Protein AF-A0A380FJB9-F1 (afdb_monomer)

pLDDT: mean 81.64, std 12.37, range [34.84, 95.5]

Secondary structure (DSSP, 8-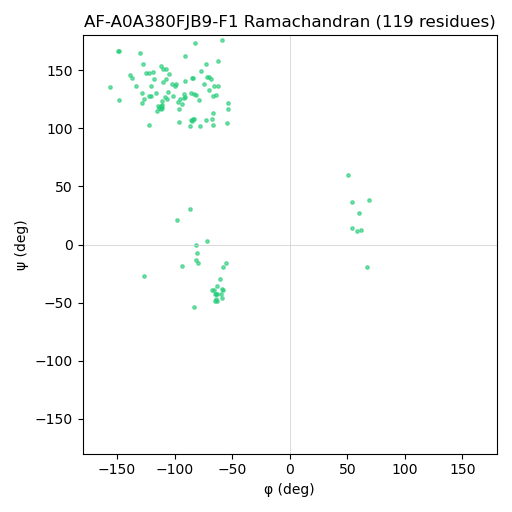state):
-------TTSPPPEEEEE--SSS-EEEEEEEEEETTTEEEEEEEEEEE-TT-EEEEE--HHHHHHHHHHHHTTT---SEEEEEEEE-TTT--EEEEEEEEEEEEEE-TTS-EEEEEEEE--

Radius of gyration: 16.1 Å; Cα contacts (8 Å, |Δi|>4): 229; chains: 1; bounding box: 47×34×41 Å

Sequence (121 aa):
MSNMDVKDSDHQDYLKLYNLGGGAAKKITIELLLNKENVIQEKFVNFLPSKESYYLPINKEVFDEFESTIQNNGYETNLGIKLSYYHNVSRKKQIILLHGKLDNFNTYDEKVVYELQFIEK

Solvent-accessible surface area (backbone atoms only — not comparable to full-atom values): 7243 Å² total; per-residue (Å²): 137,82,82,74,78,81,51,96,82,59,86,75,56,63,49,79,45,69,38,87,50,99,53,62,47,41,56,30,39,40,32,36,19,42,77,79,71,45,73,79,44,78,47,79,42,67,70,45,52,44,81,40,74,46,75,43,73,55,57,68,70,63,49,52,52,52,54,51,27,53,76,59,76,45,49,86,43,53,42,25,42,37,41,37,30,46,39,88,85,80,66,42,80,44,76,46,74,26,40,35,41,55,48,77,43,82,43,99,82,77,46,77,46,79,45,83,44,72,40,79,133

Foldseek 3Di:
DDPPPPDPPNDWAWDKDAAQDPFKFAFKWKFKDAQQPHGPDIDTDGIGGHGDIDTHTDDPVVVVQVVVCVVVVFDFGRIKMWIWGQDPVVRDIDIDIWGWHWDWDADPVRDIDIDIDTHDD

Organism: Staphylococcus gallinarum (NCBI:txid1293)

Nearest PDB structures (foldseek):
  5mho-assembly2_B  TM=3.813E-01  e=1.445E+00  Homo sapiens
  1qrk-assembly1_B  TM=5.412E-01  e=6.505E+00  Homo sapiens
  1ex0-assembly1_A  TM=4.552E-01  e=3.676E+00  Homo sapiens
  7otj-assembly1_A  TM=2.768E-01  e=8.166E-01  Candida albicans
  5mhm-assembly2_B  TM=3.227E-01  e=1.372E+00  Homo sapiens

Structure (mmCIF, N/CA/C/O backbone):
data_AF-A0A380FJB9-F1
#
_entry.id   AF-A0A380FJB9-F1
#
loop_
_atom_site.group_PDB
_atom_site.id
_atom_si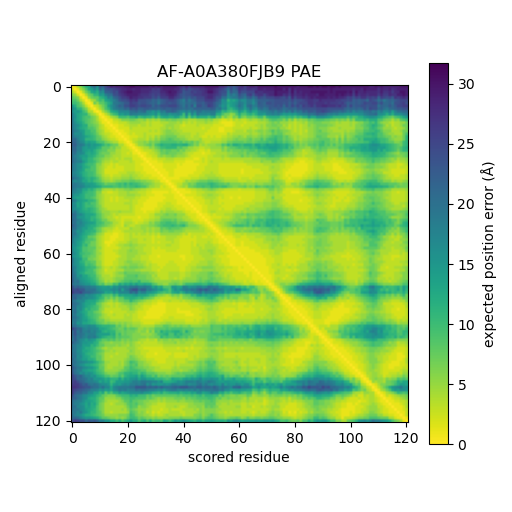te.type_symbol
_atom_site.label_atom_id
_atom_site.label_alt_id
_atom_site.label_comp_id
_atom_site.label_asym_id
_atom_site.label_entity_id
_atom_site.label_seq_id
_atom_site.pdbx_PDB_ins_code
_atom_site.Cartn_x
_atom_site.Cartn_y
_atom_site.Cartn_z
_atom_site.occupancy
_atom_site.B_iso_or_equiv
_atom_site.auth_seq_id
_atom_site.auth_comp_id
_atom_site.auth_asym_id
_atom_site.auth_atom_id
_atom_site.pdbx_PDB_model_num
ATOM 1 N N . MET A 1 1 ? 19.893 -13.679 19.298 1.00 34.84 1 MET A N 1
ATOM 2 C CA . MET A 1 1 ? 18.992 -13.539 18.136 1.00 34.84 1 MET A CA 1
ATOM 3 C C . MET A 1 1 ? 17.929 -14.611 18.258 1.00 34.84 1 MET A C 1
ATOM 5 O O . MET A 1 1 ? 18.246 -15.778 18.084 1.00 34.84 1 MET A O 1
ATOM 9 N N . SER A 1 2 ? 16.722 -14.243 18.671 1.00 34.94 2 SER A N 1
ATOM 10 C CA . SER A 1 2 ? 15.574 -15.148 18.724 1.00 3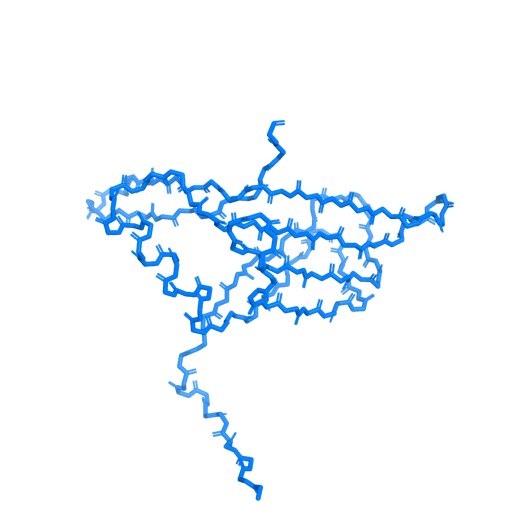4.94 2 SER A CA 1
ATOM 11 C C . SER A 1 2 ? 14.766 -14.945 17.450 1.00 34.94 2 SER A C 1
ATOM 13 O O . SER A 1 2 ? 14.099 -13.923 17.309 1.00 34.94 2 SER A O 1
ATOM 15 N N . ASN A 1 3 ? 14.855 -15.891 16.515 1.00 44.78 3 ASN A N 1
ATOM 16 C CA . ASN A 1 3 ? 13.856 -16.004 15.459 1.00 44.78 3 ASN A CA 1
ATOM 17 C C . ASN A 1 3 ? 12.554 -16.409 16.154 1.00 44.78 3 ASN A C 1
ATOM 19 O O . ASN A 1 3 ? 12.433 -17.546 16.606 1.00 44.78 3 ASN A O 1
ATOM 23 N N . MET A 1 4 ? 11.632 -15.464 16.334 1.00 49.75 4 MET A N 1
ATOM 24 C CA . MET A 1 4 ? 10.263 -15.813 16.694 1.00 49.75 4 MET A CA 1
ATOM 25 C C . MET A 1 4 ? 9.670 -16.532 15.486 1.00 49.75 4 MET A C 1
ATOM 27 O O . MET A 1 4 ? 9.456 -15.912 14.446 1.00 49.75 4 MET A O 1
ATOM 31 N N . ASP A 1 5 ? 9.481 -17.844 15.619 1.00 49.69 5 ASP A N 1
ATOM 32 C CA . ASP A 1 5 ? 8.563 -18.606 14.777 1.00 49.69 5 ASP A CA 1
ATOM 33 C C . ASP A 1 5 ? 7.201 -17.921 14.889 1.00 49.69 5 ASP A C 1
ATOM 35 O O . ASP A 1 5 ? 6.543 -18.005 15.929 1.00 49.69 5 ASP A O 1
ATOM 39 N N . VAL A 1 6 ? 6.824 -17.178 13.849 1.00 52.50 6 VAL A N 1
ATOM 40 C CA . VAL A 1 6 ? 5.467 -16.657 13.715 1.00 52.50 6 VAL A CA 1
ATOM 41 C C . VAL A 1 6 ? 4.581 -17.876 13.507 1.00 52.50 6 VAL A C 1
ATOM 43 O O . VAL A 1 6 ? 4.737 -18.595 12.519 1.00 52.50 6 VAL A O 1
ATOM 46 N N . LYS A 1 7 ? 3.721 -18.174 14.477 1.00 49.34 7 LYS A N 1
ATOM 47 C CA . LYS A 1 7 ? 2.832 -19.335 14.400 1.00 49.34 7 LYS A CA 1
ATOM 48 C C . LYS A 1 7 ? 1.687 -18.999 13.450 1.00 49.34 7 LYS A C 1
ATOM 50 O O . LYS A 1 7 ? 1.234 -17.864 13.429 1.00 49.34 7 LYS A O 1
ATOM 55 N N . ASP A 1 8 ? 1.141 -19.991 12.746 1.00 51.94 8 ASP A N 1
ATOM 56 C CA . ASP A 1 8 ? -0.075 -19.830 11.916 1.00 51.94 8 ASP A CA 1
ATOM 57 C C . ASP A 1 8 ? -1.285 -19.263 12.699 1.00 51.94 8 ASP A C 1
ATOM 59 O O . ASP A 1 8 ? -2.258 -18.803 12.109 1.00 51.94 8 ASP A O 1
ATOM 63 N N . SER A 1 9 ? -1.241 -19.294 14.037 1.00 53.38 9 SER A N 1
ATOM 64 C CA . SER A 1 9 ? -2.240 -18.688 14.925 1.00 53.38 9 SER A CA 1
ATOM 65 C C . SER A 1 9 ? -2.089 -17.177 15.118 1.00 53.38 9 SER A C 1
ATOM 67 O O . SER A 1 9 ? -3.008 -16.542 15.639 1.00 53.38 9 SER A O 1
ATOM 69 N N . ASP A 1 10 ? -0.937 -16.608 14.770 1.00 61.66 10 ASP A N 1
ATOM 70 C CA . ASP A 1 10 ? -0.672 -15.183 14.913 1.00 61.66 10 ASP A CA 1
ATOM 71 C C . ASP A 1 10 ? -1.379 -14.477 13.754 1.00 61.66 10 ASP A C 1
ATOM 73 O O . ASP A 1 10 ? -0.929 -14.537 12.609 1.00 61.66 10 ASP A O 1
ATOM 77 N N . HIS A 1 11 ? -2.534 -13.863 14.038 1.00 60.25 11 HIS A N 1
ATOM 78 C CA . HIS A 1 11 ? -3.266 -13.079 13.046 1.00 60.25 11 HIS A CA 1
ATOM 79 C C . HIS A 1 11 ? -2.323 -12.033 12.448 1.00 60.25 11 HIS A C 1
ATOM 81 O O . HIS A 1 11 ? -1.803 -11.169 13.152 1.00 60.25 11 HIS A O 1
ATOM 87 N N . GLN A 1 12 ? -2.082 -12.153 11.146 1.00 72.25 12 GLN A N 1
ATOM 88 C CA . GLN A 1 12 ? -1.372 -11.155 10.369 1.00 72.25 12 GLN A CA 1
ATOM 89 C C . GLN A 1 12 ?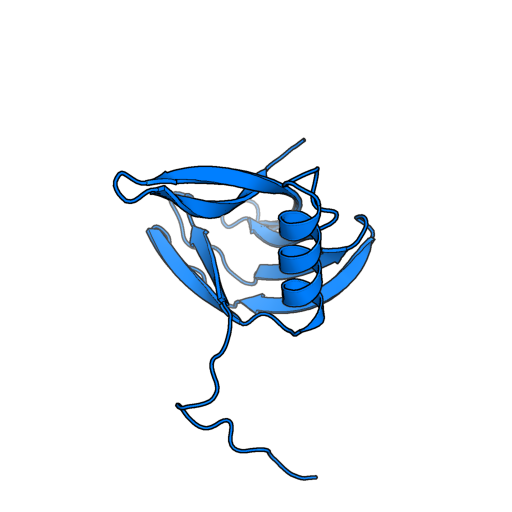 -2.407 -10.342 9.606 1.00 72.25 12 GLN A C 1
ATOM 91 O O . GLN A 1 12 ? -3.254 -10.899 8.905 1.00 72.25 12 GLN A O 1
ATOM 96 N N . ASP A 1 13 ? -2.324 -9.025 9.734 1.00 83.62 13 ASP A N 1
ATOM 97 C CA . ASP A 1 13 ? -3.127 -8.117 8.936 1.00 83.62 13 ASP A CA 1
ATOM 98 C C . ASP A 1 13 ? -2.451 -7.877 7.585 1.00 83.62 13 ASP A C 1
ATOM 100 O O . ASP A 1 13 ? -1.220 -7.789 7.475 1.00 83.62 13 ASP A O 1
ATOM 104 N N . TYR A 1 14 ? -3.260 -7.760 6.534 1.00 87.00 14 TYR A N 1
ATOM 105 C CA . TYR A 1 14 ? -2.769 -7.570 5.175 1.00 87.00 14 TYR A CA 1
ATOM 106 C C . TYR A 1 14 ? -3.586 -6.524 4.425 1.00 87.00 14 TYR A C 1
ATOM 108 O O . TYR A 1 14 ? -4.813 -6.507 4.485 1.00 87.00 14 TYR A O 1
ATOM 116 N N . LEU A 1 15 ? -2.905 -5.737 3.596 1.00 84.38 15 LEU A N 1
ATOM 117 C CA . LEU A 1 15 ? -3.530 -4.978 2.519 1.00 84.38 15 LEU A CA 1
ATOM 118 C C . LEU A 1 15 ? -3.521 -5.811 1.240 1.00 84.38 15 LEU A C 1
ATOM 120 O O . LEU A 1 15 ? -2.484 -6.321 0.814 1.00 84.38 15 LEU A O 1
ATOM 124 N N . LYS A 1 16 ? -4.676 -5.934 0.589 1.00 85.88 16 LYS A N 1
ATOM 125 C CA . LYS A 1 16 ? -4.780 -6.607 -0.707 1.00 85.88 16 LYS A CA 1
ATOM 126 C C . LYS A 1 16 ? -4.465 -5.618 -1.826 1.00 85.88 16 LYS A C 1
ATOM 128 O O . LYS A 1 16 ? -5.279 -4.764 -2.155 1.00 85.88 16 LYS A O 1
ATOM 133 N N . LEU A 1 17 ? -3.302 -5.761 -2.450 1.00 81.88 17 LEU A N 1
ATOM 134 C CA . LEU A 1 17 ? -2.922 -4.990 -3.630 1.00 81.88 17 LEU A CA 1
ATOM 135 C C . LEU A 1 17 ? -3.348 -5.726 -4.896 1.00 81.88 17 LEU A C 1
ATOM 137 O O . LEU A 1 17 ? -2.988 -6.886 -5.084 1.00 81.88 17 LEU A O 1
ATOM 141 N N . TYR A 1 18 ? -4.087 -5.055 -5.777 1.00 81.25 18 TYR A N 1
ATOM 142 C CA . TYR A 1 18 ? -4.583 -5.643 -7.020 1.00 81.25 18 TYR A CA 1
ATOM 143 C C . TYR A 1 18 ? -4.068 -4.880 -8.240 1.00 81.25 18 TYR A C 1
ATOM 145 O O . TYR A 1 18 ? -4.205 -3.661 -8.331 1.00 81.25 18 TYR A O 1
ATOM 153 N N . ASN A 1 19 ? -3.476 -5.596 -9.196 1.00 77.38 19 ASN A N 1
ATOM 154 C CA . ASN A 1 19 ? -2.996 -4.995 -10.437 1.00 77.38 19 ASN A CA 1
ATOM 155 C C . ASN A 1 19 ? -4.114 -4.945 -11.486 1.00 77.38 19 ASN A C 1
ATOM 157 O O . ASN A 1 19 ? -4.408 -5.941 -12.154 1.00 77.38 19 ASN A O 1
ATOM 161 N N . LEU A 1 20 ? -4.692 -3.754 -11.652 1.00 80.12 20 LEU A N 1
ATOM 162 C CA . LEU A 1 20 ? -5.723 -3.455 -12.651 1.00 80.12 20 LEU A CA 1
ATOM 163 C C . LEU A 1 20 ? -5.159 -3.205 -14.063 1.00 80.12 20 LEU A C 1
ATOM 165 O O . LEU A 1 20 ? -5.921 -3.079 -15.020 1.00 80.12 20 LEU A O 1
ATOM 169 N N . GLY A 1 21 ? -3.836 -3.127 -14.218 1.00 73.56 21 GLY A N 1
ATOM 170 C CA . GLY A 1 21 ? -3.188 -2.915 -15.508 1.00 73.56 21 GLY A CA 1
ATOM 171 C C . GLY A 1 21 ? -3.241 -4.149 -16.410 1.00 73.56 21 GLY A C 1
ATOM 172 O O . GLY A 1 21 ? -3.281 -5.288 -15.948 1.00 73.56 21 GLY A O 1
ATOM 173 N N . GLY A 1 22 ? -3.163 -3.940 -17.728 1.00 77.25 22 GLY A N 1
ATOM 174 C CA . GLY A 1 22 ? -3.175 -5.017 -18.731 1.00 77.25 22 GLY A CA 1
ATOM 175 C C . GLY A 1 22 ? -1.903 -5.878 -18.798 1.00 77.25 22 GLY A C 1
ATOM 176 O O . GLY A 1 22 ? -1.803 -6.750 -19.656 1.00 77.25 22 GLY A O 1
ATOM 177 N N . GLY A 1 23 ? -0.914 -5.643 -17.931 1.00 80.06 23 GLY A N 1
ATOM 178 C CA . GLY A 1 23 ? 0.359 -6.363 -17.918 1.00 80.06 23 GLY A CA 1
ATOM 179 C C . GLY A 1 23 ? 0.938 -6.496 -16.512 1.00 80.06 23 GLY A C 1
ATOM 180 O O . GLY A 1 23 ? 0.492 -5.839 -15.575 1.00 80.06 23 GLY A O 1
ATOM 181 N N . ALA A 1 24 ? 1.941 -7.361 -16.358 1.00 82.31 24 ALA A N 1
ATOM 182 C CA . ALA A 1 24 ? 2.600 -7.566 -15.071 1.00 82.31 24 ALA A CA 1
ATOM 183 C C . ALA A 1 24 ? 3.526 -6.394 -14.715 1.00 82.31 24 ALA A C 1
ATOM 185 O O . ALA A 1 24 ? 4.290 -5.927 -15.563 1.00 82.31 24 ALA A O 1
ATOM 186 N N . ALA A 1 25 ? 3.513 -5.961 -13.460 1.00 81.56 25 ALA A N 1
ATOM 187 C CA . ALA A 1 25 ? 4.464 -4.990 -12.936 1.00 81.56 25 ALA A CA 1
ATOM 188 C C . ALA A 1 25 ? 5.681 -5.714 -12.335 1.00 81.56 25 ALA A C 1
ATOM 190 O O . ALA A 1 25 ? 5.556 -6.778 -11.727 1.00 81.56 25 ALA A O 1
ATOM 191 N N . LYS A 1 26 ? 6.884 -5.169 -12.549 1.00 87.00 26 LYS A N 1
ATOM 192 C CA . LYS A 1 26 ? 8.152 -5.771 -12.108 1.00 87.00 26 LYS A CA 1
ATOM 193 C C . LYS A 1 26 ? 8.947 -4.791 -11.265 1.00 87.00 26 LYS A C 1
ATOM 195 O O . LYS A 1 26 ? 8.955 -3.600 -11.574 1.00 87.00 26 LYS A O 1
ATOM 200 N N . LYS A 1 27 ? 9.694 -5.320 -10.292 1.00 89.44 27 LYS A N 1
ATOM 201 C CA . LYS A 1 27 ? 10.605 -4.553 -9.427 1.00 89.44 27 LYS A CA 1
ATOM 202 C C . LYS A 1 27 ? 9.906 -3.333 -8.820 1.00 89.44 27 LYS A C 1
ATOM 204 O O . LYS A 1 27 ? 10.287 -2.195 -9.086 1.00 89.44 27 LYS A O 1
ATOM 209 N N . ILE A 1 28 ? 8.844 -3.603 -8.075 1.00 91.00 28 ILE A N 1
ATOM 210 C CA . ILE A 1 28 ? 7.998 -2.596 -7.448 1.00 91.00 28 ILE A CA 1
ATOM 211 C C . ILE A 1 28 ? 8.521 -2.384 -6.032 1.00 91.00 28 ILE A C 1
ATOM 213 O O . ILE A 1 28 ? 8.561 -3.326 -5.241 1.00 91.00 28 ILE A O 1
ATOM 217 N N . THR A 1 29 ? 8.906 -1.159 -5.711 1.00 94.81 29 THR A N 1
ATOM 218 C CA . THR A 1 29 ? 9.064 -0.719 -4.326 1.00 94.81 29 THR A CA 1
ATOM 219 C C . THR A 1 29 ? 7.748 -0.099 -3.885 1.00 94.81 29 THR A C 1
A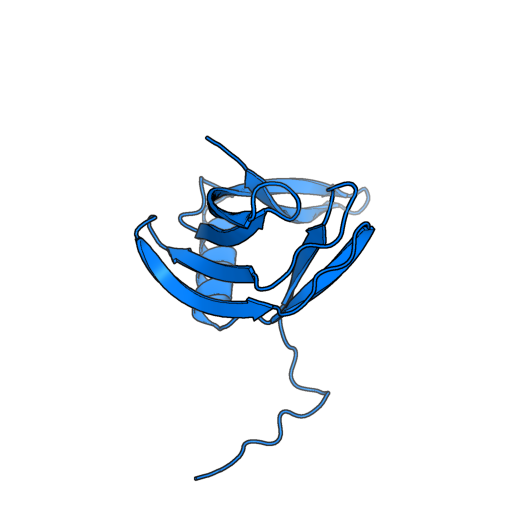TOM 221 O O . THR A 1 29 ? 7.221 0.780 -4.570 1.00 94.81 29 THR A O 1
ATOM 224 N N . ILE A 1 30 ? 7.220 -0.594 -2.773 1.00 93.50 30 ILE A N 1
ATOM 225 C CA . ILE A 1 30 ? 5.996 -0.139 -2.127 1.00 93.50 30 ILE A CA 1
ATOM 226 C C . ILE A 1 30 ? 6.405 0.516 -0.815 1.00 93.50 30 ILE A C 1
ATOM 228 O O . ILE A 1 30 ? 6.939 -0.156 0.065 1.00 93.50 30 ILE A O 1
ATOM 232 N N . GLU A 1 31 ? 6.137 1.804 -0.685 1.00 95.50 31 GLU A N 1
ATOM 233 C CA . GLU A 1 31 ? 6.351 2.578 0.535 1.00 95.50 31 GLU A CA 1
ATOM 234 C C . GLU A 1 31 ? 4.979 3.011 1.062 1.00 95.50 31 GLU A C 1
ATOM 236 O O . GLU A 1 31 ? 4.255 3.731 0.374 1.00 95.50 31 GLU A O 1
ATOM 241 N N . LEU A 1 32 ? 4.602 2.565 2.259 1.00 94.00 32 LEU A N 1
ATOM 242 C CA . LEU A 1 32 ? 3.461 3.111 2.990 1.00 94.00 32 LEU A CA 1
ATOM 243 C C . LEU A 1 32 ? 3.940 4.322 3.782 1.00 94.00 32 LEU A C 1
ATOM 245 O O . LEU A 1 32 ? 4.967 4.272 4.465 1.00 94.00 32 LEU A O 1
ATOM 249 N N . LEU A 1 33 ? 3.199 5.410 3.644 1.00 94.31 33 LEU A N 1
ATOM 250 C CA . LEU A 1 33 ? 3.557 6.729 4.132 1.00 94.31 33 LEU A CA 1
ATOM 251 C C . LEU A 1 33 ? 2.531 7.191 5.157 1.00 94.31 33 LEU A C 1
ATOM 253 O O . LEU A 1 33 ? 1.338 6.997 4.955 1.00 94.31 33 LEU A O 1
ATOM 257 N N . LEU A 1 34 ? 2.989 7.879 6.192 1.00 91.56 34 LEU A N 1
ATOM 258 C CA . LEU A 1 34 ? 2.159 8.678 7.081 1.00 91.56 34 LEU A CA 1
ATOM 259 C C . LEU A 1 34 ? 2.473 10.157 6.851 1.00 91.56 34 LEU A C 1
ATOM 261 O O . LEU A 1 34 ? 3.634 10.533 6.670 1.00 91.56 34 LEU A O 1
ATOM 265 N N . ASN A 1 35 ? 1.452 11.013 6.856 1.00 87.56 35 ASN A N 1
ATOM 266 C CA . ASN A 1 35 ? 1.609 12.463 6.685 1.00 87.56 35 ASN A CA 1
ATOM 267 C C . ASN A 1 35 ? 2.395 12.827 5.409 1.00 87.56 35 ASN A C 1
ATOM 269 O O . ASN A 1 35 ? 3.181 13.771 5.399 1.00 87.56 35 ASN A O 1
ATOM 273 N N . LYS A 1 36 ? 2.188 12.057 4.329 1.00 81.81 36 LYS A N 1
ATOM 274 C CA . LYS A 1 36 ? 2.799 12.196 2.987 1.00 81.81 36 LYS A CA 1
ATOM 275 C C . LYS A 1 36 ? 4.306 11.939 2.870 1.00 81.81 36 LYS A C 1
ATOM 277 O O . LYS A 1 36 ? 4.759 11.683 1.759 1.00 81.81 36 LYS A O 1
ATOM 282 N N . GLU A 1 37 ? 5.070 11.983 3.956 1.00 86.12 37 GLU A N 1
ATOM 283 C CA . GLU A 1 37 ? 6.540 11.931 3.887 1.00 86.12 37 GLU A CA 1
ATOM 284 C C . GLU A 1 37 ? 7.167 10.846 4.768 1.00 86.12 37 GLU A C 1
ATOM 286 O O . GLU A 1 37 ? 8.243 10.346 4.441 1.00 86.12 37 GLU A O 1
ATOM 291 N N . ASN A 1 38 ? 6.510 10.444 5.859 1.00 93.19 38 ASN A N 1
ATOM 292 C CA . ASN A 1 38 ? 7.089 9.491 6.798 1.00 93.19 38 ASN A CA 1
ATOM 293 C C . ASN A 1 38 ? 6.878 8.052 6.316 1.00 93.19 38 ASN A C 1
ATOM 295 O O . ASN A 1 38 ? 5.758 7.551 6.370 1.00 93.19 38 ASN A O 1
ATOM 299 N N . VAL A 1 39 ? 7.934 7.377 5.857 1.00 95.00 39 VAL A N 1
ATOM 300 C CA . VAL A 1 39 ? 7.860 5.961 5.461 1.00 95.00 39 VAL A CA 1
ATOM 301 C C . VAL A 1 39 ? 7.748 5.095 6.713 1.00 95.00 39 VAL A C 1
ATOM 303 O O . VAL A 1 39 ? 8.727 4.901 7.428 1.00 95.00 39 VAL A O 1
ATOM 306 N N . ILE A 1 40 ? 6.559 4.546 6.945 1.00 94.06 40 ILE A N 1
ATOM 307 C CA . ILE A 1 40 ? 6.269 3.658 8.083 1.00 94.06 40 ILE A CA 1
ATOM 308 C C . ILE A 1 40 ? 6.432 2.181 7.718 1.00 94.06 40 ILE A C 1
ATOM 310 O O . ILE A 1 40 ? 6.587 1.327 8.588 1.00 94.06 40 ILE A O 1
ATOM 314 N N . GLN A 1 41 ? 6.427 1.854 6.423 1.00 94.88 41 GLN A N 1
ATOM 315 C CA . GLN A 1 41 ? 6.709 0.506 5.944 1.00 94.88 41 GLN A CA 1
ATOM 316 C C . GLN A 1 41 ? 7.206 0.521 4.497 1.00 94.88 41 GLN A C 1
ATOM 318 O O . GLN A 1 41 ? 6.594 1.135 3.630 1.00 94.88 41 GLN A O 1
ATOM 323 N N . GLU A 1 42 ? 8.261 -0.245 4.215 1.00 95.25 42 GLU A N 1
ATOM 324 C CA . GLU A 1 42 ? 8.762 -0.479 2.859 1.00 95.25 42 GLU A CA 1
ATOM 325 C C . GLU A 1 42 ? 8.735 -1.975 2.523 1.00 95.25 42 GLU A C 1
ATOM 327 O O . GLU A 1 42 ? 9.107 -2.827 3.339 1.00 95.25 42 GLU A O 1
ATOM 332 N N . LYS A 1 43 ? 8.291 -2.315 1.311 1.00 93.69 43 LYS A N 1
ATOM 333 C CA . LYS A 1 43 ? 8.331 -3.675 0.765 1.00 93.69 43 LYS A CA 1
ATOM 334 C C . LYS A 1 43 ? 8.753 -3.670 -0.697 1.00 93.69 43 LYS A C 1
ATOM 336 O O . LYS A 1 43 ? 8.382 -2.794 -1.473 1.00 93.69 43 LYS A O 1
ATOM 341 N N . PHE A 1 44 ? 9.481 -4.711 -1.084 1.00 92.00 44 PHE A N 1
ATOM 342 C CA . PHE A 1 44 ? 9.858 -4.957 -2.470 1.00 92.00 44 PHE A CA 1
ATOM 343 C C . PHE A 1 44 ? 9.085 -6.150 -3.031 1.00 92.00 44 PHE A C 1
ATOM 345 O O . PHE A 1 44 ? 9.128 -7.245 -2.473 1.00 92.00 44 PHE A O 1
ATOM 352 N N . VAL A 1 45 ? 8.420 -5.946 -4.166 1.00 89.31 45 VAL A N 1
ATOM 353 C CA . VAL A 1 45 ? 7.726 -6.991 -4.923 1.00 89.31 45 VAL A CA 1
ATOM 354 C C . VAL A 1 45 ? 8.419 -7.153 -6.269 1.00 89.31 45 VAL A C 1
ATOM 356 O O . VAL A 1 45 ? 8.424 -6.258 -7.117 1.00 89.31 45 VAL A O 1
ATOM 359 N N . ASN A 1 46 ? 9.017 -8.324 -6.486 1.00 86.56 46 ASN A N 1
ATOM 360 C CA . ASN A 1 46 ? 9.747 -8.595 -7.722 1.00 86.56 46 ASN A CA 1
ATOM 361 C C . ASN A 1 46 ? 8.814 -8.670 -8.943 1.00 86.56 46 ASN A C 1
ATOM 363 O O . ASN A 1 46 ? 9.166 -8.186 -10.022 1.00 86.56 46 ASN A O 1
ATOM 367 N N . PHE A 1 47 ? 7.632 -9.268 -8.774 1.00 85.12 47 PHE A N 1
ATOM 368 C CA . PHE A 1 47 ? 6.679 -9.534 -9.846 1.00 85.12 47 PHE A CA 1
ATOM 369 C C . PHE A 1 47 ? 5.243 -9.477 -9.313 1.00 85.12 47 PHE A C 1
ATOM 371 O O . PHE A 1 47 ? 4.922 -10.197 -8.373 1.00 85.12 47 PHE A O 1
ATOM 378 N N . LEU A 1 48 ? 4.398 -8.640 -9.917 1.00 85.75 48 LEU A N 1
ATOM 379 C CA . LEU A 1 48 ? 2.962 -8.557 -9.646 1.00 85.75 48 LEU A CA 1
ATOM 380 C C . LEU A 1 48 ? 2.190 -8.799 -10.956 1.00 85.75 48 LEU A C 1
ATOM 382 O O . LEU A 1 48 ? 2.157 -7.907 -11.816 1.00 85.75 48 LEU A O 1
ATOM 386 N N . PRO A 1 49 ? 1.610 -9.995 -11.153 1.00 82.69 49 PRO A N 1
ATOM 387 C CA . PRO A 1 49 ? 0.871 -10.332 -12.368 1.00 82.69 49 PRO A CA 1
ATOM 388 C C . PRO A 1 49 ? -0.356 -9.439 -12.570 1.00 82.69 49 PRO A C 1
ATOM 390 O O . PRO A 1 49 ? -0.863 -8.833 -11.631 1.00 82.69 49 PRO A O 1
ATOM 393 N N . SER A 1 50 ? -0.829 -9.332 -13.813 1.00 82.75 50 SER A N 1
ATOM 394 C CA . SER A 1 50 ? -2.111 -8.675 -14.103 1.00 82.75 50 SER A CA 1
ATOM 395 C C . SER A 1 50 ? -3.254 -9.515 -13.540 1.00 82.75 50 SER A C 1
ATOM 397 O O . SER A 1 50 ? -3.199 -10.740 -13.625 1.00 82.75 50 SER A O 1
ATOM 399 N N . LYS A 1 51 ? -4.292 -8.864 -13.001 1.00 80.12 51 LYS A N 1
ATOM 400 C CA . LYS A 1 51 ? -5.498 -9.508 -12.450 1.00 80.12 51 LYS A CA 1
ATOM 401 C C . LYS A 1 51 ? -5.265 -10.444 -11.260 1.00 80.12 51 LYS A C 1
ATOM 403 O O . LYS A 1 51 ? -6.187 -11.156 -10.860 1.00 80.12 51 LYS A O 1
ATOM 408 N N . GLU A 1 52 ? -4.079 -10.415 -10.666 1.00 80.38 52 GLU A N 1
ATOM 409 C CA . GLU A 1 52 ? -3.781 -11.132 -9.432 1.00 80.38 52 GLU A CA 1
ATOM 410 C C . GLU A 1 52 ? -3.647 -10.167 -8.259 1.00 80.38 52 GLU A C 1
ATOM 412 O O . GLU A 1 52 ? -3.277 -8.997 -8.412 1.00 80.38 52 GLU A O 1
ATOM 417 N N . SER A 1 53 ? -3.977 -10.678 -7.074 1.00 81.88 53 SER A N 1
ATOM 418 C CA . SER A 1 53 ? -3.809 -9.957 -5.823 1.00 81.88 53 SER A CA 1
ATOM 419 C C . SER A 1 53 ? -2.548 -10.387 -5.097 1.00 81.88 53 SER A C 1
ATOM 421 O O . SER A 1 53 ? -2.303 -11.579 -4.929 1.00 81.88 53 SER A O 1
ATOM 423 N N . TYR A 1 54 ? -1.824 -9.410 -4.572 1.00 85.62 54 TYR A N 1
ATOM 424 C CA . TYR A 1 54 ? -0.757 -9.612 -3.609 1.00 85.62 54 TYR A CA 1
ATOM 425 C C . TYR A 1 54 ? -1.222 -9.153 -2.228 1.00 85.62 54 TYR A C 1
ATOM 427 O O . TYR A 1 54 ? -1.663 -8.016 -2.065 1.00 85.62 54 TYR A O 1
ATOM 435 N N . TYR A 1 55 ? -1.124 -10.036 -1.239 1.00 87.94 55 TYR A N 1
ATOM 436 C CA . TYR A 1 55 ? -1.385 -9.697 0.156 1.00 87.94 55 TYR A CA 1
ATOM 437 C C . TYR A 1 55 ? -0.113 -9.106 0.762 1.00 87.94 55 TYR A C 1
ATOM 439 O O . TYR A 1 55 ? 0.863 -9.813 0.997 1.00 87.94 55 TYR A O 1
ATOM 447 N N . LEU A 1 56 ? -0.116 -7.791 0.962 1.00 88.50 56 LEU A N 1
ATOM 448 C CA . LEU A 1 56 ? 0.951 -7.027 1.594 1.00 88.50 56 LEU A CA 1
ATOM 449 C C . LEU A 1 56 ? 0.758 -7.090 3.115 1.00 88.50 56 LEU A C 1
ATOM 451 O O . LEU A 1 56 ? -0.160 -6.436 3.604 1.00 88.50 56 LEU A O 1
ATOM 455 N N . PRO A 1 57 ? 1.599 -7.820 3.871 1.00 88.69 57 PRO A N 1
ATOM 456 C CA . PRO A 1 57 ? 1.498 -7.828 5.327 1.00 88.69 57 PRO A CA 1
ATOM 457 C C . PRO A 1 57 ? 1.758 -6.421 5.847 1.00 88.69 57 PRO A C 1
ATOM 459 O O . PRO A 1 57 ? 2.700 -5.776 5.371 1.00 88.69 57 PRO A O 1
ATOM 462 N N . ILE A 1 58 ? 0.957 -5.955 6.797 1.00 89.88 58 ILE A N 1
ATOM 463 C CA . ILE A 1 58 ? 1.133 -4.640 7.415 1.00 89.88 58 ILE A CA 1
ATOM 464 C C . ILE A 1 58 ? 1.720 -4.759 8.816 1.00 89.88 58 ILE A C 1
ATOM 466 O O . ILE A 1 58 ? 1.498 -5.734 9.529 1.00 89.88 58 ILE A O 1
ATOM 470 N N . ASN A 1 59 ? 2.531 -3.776 9.190 1.00 90.00 59 ASN A N 1
ATOM 471 C CA . ASN A 1 59 ? 3.048 -3.651 10.541 1.00 90.00 59 ASN A CA 1
ATOM 472 C C . ASN A 1 59 ? 2.027 -2.961 11.456 1.00 90.00 59 ASN A C 1
ATOM 474 O O . ASN A 1 59 ? 0.995 -2.446 11.021 1.00 90.00 59 ASN A O 1
ATOM 478 N N . LYS A 1 60 ? 2.365 -2.928 12.745 1.00 89.69 60 LYS A N 1
ATOM 479 C CA . LYS A 1 60 ? 1.535 -2.307 13.771 1.00 89.69 60 LYS A CA 1
ATOM 480 C C . LYS A 1 60 ? 1.252 -0.823 13.504 1.00 89.69 60 LYS A C 1
ATOM 482 O O . LYS A 1 60 ? 0.136 -0.390 13.735 1.00 89.69 60 LYS A O 1
ATOM 487 N N . GLU A 1 61 ? 2.221 -0.058 13.003 1.00 90.69 61 GLU A N 1
ATOM 488 C CA . GLU A 1 61 ? 2.039 1.383 12.759 1.00 90.69 61 GLU A CA 1
ATOM 489 C C . GLU A 1 61 ? 0.987 1.663 11.679 1.00 90.69 61 GLU A C 1
ATOM 491 O O . GLU A 1 61 ? 0.140 2.536 11.850 1.00 90.69 61 GLU A O 1
ATOM 496 N N . VAL A 1 62 ? 1.004 0.895 10.586 1.00 89.56 62 VAL A N 1
ATOM 497 C CA . VAL A 1 62 ? -0.010 0.989 9.524 1.00 89.56 62 VAL A CA 1
ATOM 498 C C . VAL A 1 62 ? -1.390 0.601 10.058 1.00 89.56 62 VAL A C 1
ATOM 500 O O . VAL A 1 62 ? -2.376 1.265 9.744 1.00 89.56 62 VAL A O 1
ATOM 503 N N . PHE A 1 63 ? -1.460 -0.466 10.857 1.00 89.25 63 PHE A N 1
ATOM 504 C CA . PHE A 1 63 ? -2.707 -0.924 11.466 1.00 89.25 63 PHE A CA 1
ATOM 505 C C . PHE A 1 63 ? -3.288 0.113 12.439 1.00 89.25 63 PHE A C 1
ATOM 507 O O . PHE A 1 63 ? -4.465 0.455 12.349 1.00 89.25 63 PHE A O 1
ATOM 514 N N . ASP A 1 64 ? -2.457 0.664 13.326 1.00 89.75 64 ASP A N 1
ATOM 515 C CA . ASP A 1 64 ? -2.881 1.640 14.331 1.00 89.75 64 ASP A CA 1
ATOM 516 C C . ASP A 1 64 ? -3.413 2.937 13.676 1.00 89.75 64 ASP A C 1
ATOM 518 O O . ASP A 1 64 ? -4.390 3.511 14.160 1.00 89.75 64 ASP A O 1
ATOM 522 N N . GLU A 1 65 ? -2.838 3.383 12.550 1.00 88.25 65 GLU A N 1
ATOM 523 C CA . GLU A 1 65 ? -3.360 4.533 11.786 1.00 88.25 65 GLU A CA 1
ATOM 524 C C . GLU A 1 65 ? -4.742 4.249 11.181 1.00 88.25 65 GLU A C 1
ATOM 526 O O . GLU A 1 65 ? -5.618 5.121 11.171 1.00 88.25 65 GLU A O 1
ATOM 531 N N . PHE A 1 66 ? -4.961 3.029 10.686 1.00 85.75 66 PHE A N 1
ATOM 532 C CA . PHE A 1 66 ? -6.251 2.623 10.134 1.00 85.75 66 PHE A CA 1
ATOM 533 C C . PHE A 1 66 ? -7.340 2.606 11.216 1.00 85.75 66 PHE A C 1
ATOM 535 O O . PHE A 1 66 ? -8.386 3.237 11.045 1.00 85.75 66 PHE A O 1
ATOM 542 N N . GLU A 1 67 ? -7.058 1.982 12.362 1.00 87.19 67 GLU A N 1
ATOM 543 C CA . GLU A 1 67 ? -7.948 1.967 13.530 1.00 87.19 67 GLU A CA 1
ATOM 544 C C . GLU A 1 67 ? -8.255 3.382 14.036 1.00 87.19 67 GLU A C 1
ATOM 546 O O . GLU A 1 67 ? -9.415 3.733 14.262 1.00 87.19 67 GLU A O 1
ATOM 551 N N . SER A 1 68 ? -7.230 4.230 14.153 1.00 88.00 68 SER A N 1
ATOM 552 C CA . SER A 1 68 ? -7.388 5.633 14.549 1.00 88.00 68 SER A CA 1
ATOM 553 C C . SER A 1 68 ? -8.292 6.400 13.577 1.00 88.00 68 SER A C 1
ATOM 555 O O . SER A 1 68 ? -9.177 7.148 14.000 1.00 88.00 68 SER A O 1
ATOM 557 N N . THR A 1 69 ? -8.135 6.194 12.267 1.00 86.38 69 THR A N 1
ATOM 558 C CA . THR A 1 69 ? -8.977 6.847 11.249 1.00 86.38 69 THR A CA 1
ATOM 559 C C . THR A 1 69 ? -10.445 6.427 11.389 1.00 86.38 69 THR A C 1
ATOM 561 O O . THR A 1 69 ? -11.344 7.271 11.332 1.00 86.38 69 THR A O 1
ATOM 564 N N . ILE A 1 70 ? -10.700 5.136 11.623 1.00 85.69 70 ILE A N 1
ATOM 565 C CA . ILE A 1 70 ? -12.051 4.598 11.834 1.00 85.69 70 ILE A CA 1
ATOM 566 C C . ILE A 1 70 ? -12.693 5.192 13.091 1.00 85.69 70 ILE A C 1
ATOM 568 O O . ILE A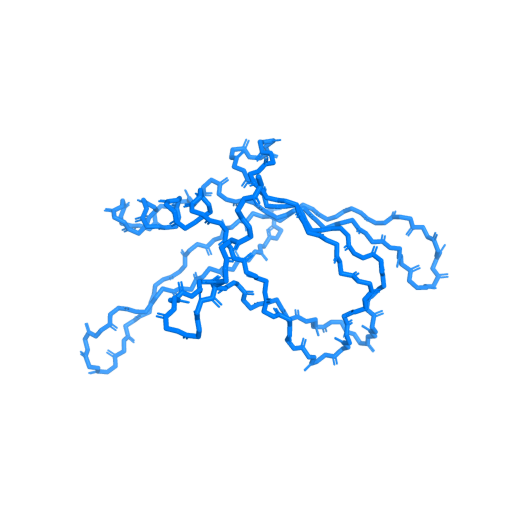 1 70 ? -13.827 5.674 13.030 1.00 85.69 70 ILE A O 1
ATOM 572 N N . GLN A 1 71 ? -11.972 5.199 14.216 1.00 85.81 71 GLN A N 1
ATOM 573 C CA . GLN A 1 71 ? -12.461 5.732 15.496 1.00 85.81 71 GLN A CA 1
ATOM 574 C C . GLN A 1 71 ? -12.812 7.220 15.412 1.00 85.81 71 GLN A C 1
ATOM 576 O O . GLN A 1 71 ? -13.729 7.687 16.085 1.00 85.81 71 GLN A O 1
ATOM 581 N N . ASN A 1 72 ? -12.132 7.957 14.537 1.00 81.38 72 ASN A N 1
ATOM 582 C CA . ASN A 1 72 ? -12.407 9.360 14.265 1.00 81.38 72 ASN A CA 1
ATOM 583 C C . ASN A 1 72 ? -13.497 9.560 13.188 1.00 81.38 72 ASN A C 1
ATOM 585 O O . ASN A 1 72 ? -13.475 10.555 12.480 1.00 81.38 72 ASN A O 1
ATOM 589 N N . ASN A 1 73 ? -14.472 8.654 13.051 1.00 68.38 73 ASN A N 1
ATOM 590 C CA . ASN A 1 73 ? -15.593 8.742 12.096 1.00 68.38 73 ASN A CA 1
ATOM 591 C C . ASN A 1 73 ? -15.193 8.812 10.606 1.00 68.38 73 ASN A C 1
ATOM 593 O O . ASN A 1 73 ? -15.947 9.345 9.791 1.00 68.38 73 ASN A O 1
ATOM 597 N N . GLY A 1 74 ? -14.040 8.255 10.227 1.00 64.12 74 GLY A N 1
ATOM 598 C CA . GLY A 1 74 ? -13.647 8.119 8.823 1.00 64.12 74 GLY A CA 1
ATOM 599 C C . GLY A 1 74 ? -13.317 9.434 8.114 1.00 64.12 74 GLY A C 1
ATOM 600 O O . GLY A 1 74 ? -13.648 9.599 6.941 1.00 64.12 74 GLY A O 1
ATOM 601 N N . TYR A 1 75 ? -12.663 10.368 8.814 1.00 67.44 75 TYR A N 1
ATOM 602 C CA . TYR A 1 75 ? -12.003 11.508 8.164 1.00 67.44 75 TYR A CA 1
ATOM 603 C C . TYR A 1 75 ? -10.924 11.053 7.158 1.00 67.44 75 TYR A C 1
ATOM 605 O O . TYR A 1 75 ? -10.622 9.866 7.027 1.00 67.44 75 TYR A O 1
ATOM 613 N N . GLU A 1 76 ? -10.318 12.011 6.445 1.00 73.00 76 GLU A N 1
ATOM 614 C CA . GLU A 1 76 ? -9.157 11.740 5.589 1.00 73.00 76 GLU A CA 1
ATOM 615 C C . GLU A 1 76 ? -8.060 11.024 6.393 1.00 73.00 76 GLU A C 1
ATOM 617 O O . GLU A 1 76 ? -7.579 11.537 7.404 1.00 73.00 76 GLU A O 1
ATOM 622 N N . THR A 1 77 ? -7.667 9.833 5.939 1.00 82.06 77 THR A N 1
ATOM 623 C CA . THR A 1 77 ? -6.522 9.124 6.512 1.00 82.06 77 THR A CA 1
ATOM 624 C C . THR A 1 77 ? -5.231 9.844 6.133 1.00 82.06 77 THR A C 1
ATOM 626 O O . THR A 1 77 ? -5.088 10.350 5.015 1.00 82.06 77 THR A O 1
ATOM 629 N N . ASN A 1 78 ? -4.252 9.864 7.039 1.00 87.38 78 ASN A N 1
ATOM 630 C CA . ASN A 1 78 ? -2.920 10.378 6.715 1.00 87.38 78 ASN A CA 1
ATOM 631 C C . ASN A 1 78 ? -2.060 9.341 5.987 1.00 87.38 78 ASN A C 1
ATOM 633 O O . ASN A 1 78 ? -0.907 9.631 5.642 1.00 87.38 78 ASN A O 1
ATOM 637 N N . LEU A 1 79 ? -2.612 8.147 5.761 1.00 90.81 79 LEU A N 1
ATOM 638 C CA . LEU A 1 79 ? -1.963 7.068 5.051 1.00 90.81 79 LEU A CA 1
ATOM 639 C C . LEU A 1 79 ? -1.838 7.403 3.559 1.00 90.81 79 LEU A C 1
ATOM 641 O O . LEU A 1 79 ? -2.787 7.815 2.892 1.00 90.81 79 LEU A O 1
ATOM 645 N N . GLY A 1 80 ? -0.656 7.182 3.008 1.00 92.25 80 GLY A N 1
ATOM 646 C CA . GLY A 1 80 ? -0.386 7.219 1.579 1.00 92.25 80 GLY A CA 1
ATOM 647 C C . GLY A 1 80 ? 0.360 5.970 1.139 1.00 92.25 80 GLY A C 1
ATOM 648 O O . GLY A 1 80 ? 0.931 5.244 1.952 1.00 92.25 80 GLY A O 1
ATOM 649 N N . ILE A 1 81 ? 0.384 5.733 -0.166 1.00 92.19 81 ILE A N 1
ATOM 650 C CA . ILE A 1 81 ? 1.227 4.706 -0.773 1.00 92.19 81 ILE A CA 1
ATOM 651 C C . ILE A 1 81 ? 2.035 5.332 -1.900 1.00 92.19 81 ILE A C 1
ATOM 653 O O . ILE A 1 81 ? 1.507 6.026 -2.771 1.00 92.19 81 ILE A O 1
ATOM 657 N N . LYS A 1 82 ? 3.336 5.077 -1.887 1.00 93.88 82 LYS A N 1
ATOM 658 C CA . LYS A 1 82 ? 4.244 5.422 -2.970 1.00 93.88 82 LYS A CA 1
ATOM 659 C C . LYS A 1 82 ? 4.715 4.145 -3.642 1.00 93.88 82 LYS A C 1
ATOM 661 O O . LYS A 1 82 ? 5.261 3.241 -3.013 1.00 93.88 82 LYS A O 1
ATOM 666 N N . LEU A 1 83 ? 4.482 4.080 -4.945 1.00 91.44 83 LEU A N 1
ATOM 667 C CA . LEU A 1 83 ? 4.856 2.965 -5.800 1.00 91.44 83 LEU A CA 1
ATOM 668 C C . LEU A 1 83 ? 5.960 3.424 -6.741 1.00 91.44 83 LEU A C 1
ATOM 670 O O . LEU A 1 83 ? 5.753 4.305 -7.573 1.00 91.44 83 LEU A O 1
ATOM 674 N N . SER A 1 84 ? 7.129 2.804 -6.636 1.00 93.12 84 SER A N 1
ATOM 675 C CA . SER A 1 84 ? 8.233 3.011 -7.572 1.00 93.12 84 SER A CA 1
ATOM 676 C C . SER A 1 84 ? 8.446 1.751 -8.401 1.00 93.12 84 SER A C 1
ATOM 678 O O . SER A 1 84 ? 8.747 0.698 -7.850 1.00 93.12 84 SER A O 1
ATOM 680 N N . TYR A 1 85 ? 8.331 1.836 -9.724 1.00 89.31 85 TYR A N 1
ATOM 681 C CA . TYR A 1 85 ? 8.502 0.680 -10.614 1.00 89.31 85 TYR A CA 1
ATOM 682 C C . TYR A 1 85 ? 9.053 1.094 -11.977 1.00 89.31 85 TYR A C 1
ATOM 684 O O . TYR A 1 85 ? 9.082 2.271 -12.325 1.00 89.31 85 TYR A O 1
ATOM 692 N N . TYR A 1 86 ? 9.503 0.130 -12.776 1.00 84.50 86 TYR A N 1
ATOM 693 C CA . TYR A 1 86 ? 9.919 0.394 -14.153 1.00 84.50 86 TYR A CA 1
ATOM 694 C C . TYR A 1 86 ? 8.770 0.117 -15.113 1.00 84.50 86 TYR A C 1
ATOM 696 O O . TYR A 1 86 ? 8.227 -0.987 -15.143 1.00 84.50 86 TYR A O 1
ATOM 704 N N . HIS A 1 87 ? 8.416 1.104 -15.933 1.00 77.75 87 HIS A N 1
ATOM 705 C CA . HIS A 1 87 ? 7.425 0.894 -16.980 1.00 77.75 87 HIS A CA 1
ATOM 706 C C . HIS A 1 87 ? 7.972 -0.082 -18.031 1.00 77.75 87 HIS A C 1
ATOM 708 O O . HIS A 1 87 ? 9.062 0.126 -18.570 1.00 77.75 87 HIS A O 1
ATOM 714 N N . ASN A 1 88 ? 7.212 -1.137 -18.342 1.00 70.62 88 ASN A N 1
ATOM 715 C CA . ASN A 1 88 ? 7.677 -2.238 -19.194 1.00 70.62 88 ASN A CA 1
ATOM 716 C C . ASN A 1 88 ? 8.111 -1.782 -20.596 1.00 70.62 88 ASN A C 1
ATOM 718 O O . ASN A 1 88 ? 9.095 -2.294 -21.124 1.00 70.62 88 ASN A O 1
ATOM 722 N N . VAL A 1 89 ? 7.398 -0.816 -21.190 1.00 75.88 89 VAL A N 1
ATOM 723 C CA . VAL A 1 89 ? 7.678 -0.354 -22.560 1.00 75.88 89 VAL A CA 1
ATOM 724 C C . VAL A 1 89 ? 8.804 0.674 -22.576 1.00 75.88 89 VAL A C 1
ATOM 726 O O . VAL A 1 89 ? 9.793 0.517 -23.282 1.00 75.88 89 VAL A O 1
ATOM 729 N N . SER A 1 90 ? 8.674 1.731 -21.773 1.00 80.75 90 SER A N 1
ATOM 730 C CA . SER A 1 90 ? 9.607 2.864 -21.820 1.00 80.75 90 SER A CA 1
ATOM 731 C C . SER A 1 90 ? 10.898 2.614 -21.043 1.00 80.75 90 SER A C 1
ATOM 733 O O . SER A 1 90 ? 11.839 3.391 -21.187 1.00 80.75 90 SER A O 1
ATOM 735 N N . ARG A 1 91 ? 10.949 1.570 -20.200 1.00 81.31 91 ARG A N 1
ATOM 736 C CA . ARG A 1 91 ? 12.049 1.260 -19.266 1.00 81.31 91 ARG A CA 1
ATOM 737 C C . ARG A 1 91 ? 12.413 2.413 -18.325 1.00 81.31 91 ARG A C 1
ATOM 739 O O . ARG A 1 91 ? 13.457 2.378 -17.682 1.00 81.31 91 ARG A O 1
ATOM 746 N N . LYS A 1 92 ? 11.560 3.435 -18.225 1.00 87.12 92 LYS A N 1
ATOM 747 C CA . LYS A 1 92 ? 11.737 4.562 -17.308 1.00 87.12 92 LYS A CA 1
ATOM 748 C C . LYS A 1 92 ? 11.181 4.197 -15.940 1.00 87.12 92 LYS A C 1
ATOM 750 O O . LYS A 1 92 ? 10.137 3.543 -15.855 1.00 87.12 92 LYS A O 1
ATOM 755 N N . LYS A 1 93 ? 11.854 4.665 -14.889 1.00 88.12 93 LYS A N 1
ATOM 756 C CA . LYS A 1 93 ? 11.313 4.623 -13.532 1.00 88.12 93 LYS A CA 1
ATOM 757 C C . LYS A 1 93 ? 10.062 5.502 -13.480 1.00 88.12 93 LYS A C 1
ATOM 759 O O . LYS A 1 93 ? 10.092 6.642 -13.935 1.00 88.12 93 LYS A O 1
ATOM 764 N N . GLN A 1 94 ? 8.979 4.937 -12.979 1.00 88.00 94 GLN A N 1
ATOM 765 C CA . GLN A 1 94 ? 7.735 5.610 -12.645 1.00 88.00 94 GLN A CA 1
ATOM 766 C C . GLN A 1 94 ? 7.638 5.682 -11.130 1.00 88.00 94 GLN A C 1
ATOM 768 O O . GLN A 1 94 ? 8.058 4.753 -10.434 1.00 88.00 94 GLN A O 1
ATOM 773 N N . ILE A 1 95 ? 7.119 6.802 -10.647 1.00 91.38 95 ILE A N 1
ATOM 774 C CA . ILE A 1 95 ? 6.813 7.021 -9.241 1.00 91.38 95 ILE A CA 1
ATOM 775 C C . ILE A 1 95 ? 5.373 7.500 -9.209 1.00 91.38 95 ILE A C 1
ATOM 777 O O . ILE A 1 95 ? 5.048 8.496 -9.850 1.00 91.38 95 ILE A O 1
ATOM 781 N N . ILE A 1 96 ? 4.533 6.772 -8.490 1.00 90.19 96 ILE A N 1
ATOM 782 C CA . ILE A 1 96 ? 3.146 7.142 -8.239 1.00 90.19 96 ILE A CA 1
ATOM 783 C C . ILE A 1 96 ? 3.019 7.365 -6.741 1.00 90.19 96 ILE A C 1
ATOM 785 O O . ILE A 1 96 ? 3.469 6.526 -5.961 1.00 90.19 96 ILE A O 1
ATOM 789 N N . LEU A 1 97 ? 2.431 8.492 -6.355 1.00 91.88 97 LEU A N 1
ATOM 790 C CA . LEU A 1 97 ? 2.050 8.787 -4.982 1.00 91.88 97 LEU A CA 1
ATOM 791 C C . LEU A 1 97 ? 0.527 8.860 -4.932 1.00 91.88 97 LEU A C 1
ATOM 793 O O . LEU A 1 97 ? -0.066 9.684 -5.622 1.00 91.88 97 LEU A O 1
ATOM 797 N N . LEU A 1 98 ? -0.081 7.991 -4.133 1.00 90.50 98 LEU A N 1
ATOM 798 C CA . LEU A 1 98 ? -1.524 7.922 -3.947 1.00 90.50 98 LEU A CA 1
ATOM 799 C C . LEU A 1 98 ? -1.867 8.185 -2.484 1.00 90.50 98 LEU A C 1
ATOM 801 O O .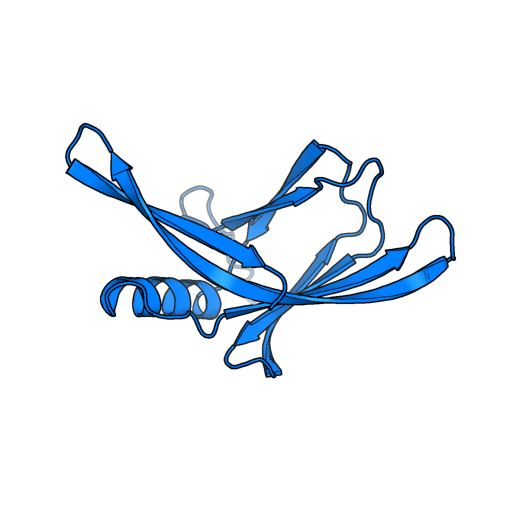 LEU A 1 98 ? -1.113 7.825 -1.573 1.00 90.50 98 LEU A O 1
ATOM 805 N N . HIS A 1 99 ? -3.029 8.783 -2.270 1.00 88.56 99 HIS A N 1
ATOM 806 C CA . HIS A 1 99 ? -3.565 9.078 -0.951 1.00 88.56 99 HIS A CA 1
ATOM 807 C C . HIS A 1 99 ? -4.584 8.019 -0.556 1.00 88.56 99 HIS A C 1
ATOM 809 O O . HIS A 1 99 ? -5.397 7.601 -1.382 1.00 88.56 99 HIS A O 1
ATOM 815 N N . GLY A 1 100 ? -4.529 7.583 0.699 1.00 87.12 100 GLY A N 1
ATOM 816 C CA . GLY A 1 100 ? -5.550 6.730 1.274 1.00 87.12 100 GLY A CA 1
ATOM 817 C C . GLY A 1 100 ? -6.877 7.482 1.362 1.00 87.12 100 GLY A C 1
ATOM 818 O O . GLY A 1 100 ? -6.930 8.645 1.761 1.00 87.12 100 GLY A O 1
ATOM 819 N N . LYS A 1 101 ? -7.953 6.805 0.992 1.00 85.88 101 LYS A N 1
ATOM 820 C CA . LYS A 1 101 ? -9.334 7.223 1.183 1.00 85.88 101 LYS A CA 1
ATOM 821 C C . LYS A 1 101 ? -10.055 6.087 1.886 1.00 85.88 101 LYS A C 1
ATOM 823 O O . LYS A 1 101 ? -10.005 4.950 1.420 1.00 85.88 101 LYS A O 1
ATOM 828 N N . LEU A 1 102 ? -10.681 6.408 3.011 1.00 85.38 102 LEU A N 1
ATOM 829 C CA . LEU A 1 102 ? -11.507 5.471 3.748 1.00 85.38 102 LEU A CA 1
ATOM 830 C C . LEU A 1 102 ? -12.964 5.709 3.365 1.00 85.38 102 LEU A C 1
ATOM 832 O O . LEU A 1 102 ? -13.473 6.815 3.536 1.00 85.38 102 LEU A O 1
ATOM 836 N N . ASP A 1 103 ? -13.624 4.676 2.866 1.00 82.75 103 ASP A N 1
ATOM 837 C CA . ASP A 1 103 ? -15.069 4.662 2.678 1.00 82.75 103 ASP A CA 1
ATOM 838 C C . ASP A 1 103 ? -15.693 3.650 3.648 1.00 82.75 103 ASP A C 1
ATOM 840 O O . ASP A 1 103 ? -15.048 2.691 4.085 1.00 82.75 103 ASP A O 1
ATOM 844 N N . ASN A 1 104 ? -16.953 3.876 4.015 1.00 83.56 104 ASN A N 1
ATOM 845 C CA . ASN A 1 104 ? -17.730 2.933 4.807 1.00 83.56 104 ASN A CA 1
ATOM 846 C C . ASN A 1 104 ? -19.004 2.532 4.062 1.00 83.56 104 ASN A C 1
ATOM 848 O O . ASN A 1 104 ? -19.578 3.304 3.293 1.00 83.56 104 ASN A O 1
ATOM 852 N N . PHE A 1 105 ? -19.425 1.291 4.276 1.00 81.31 105 PHE A N 1
ATOM 853 C CA . PHE A 1 105 ? -20.584 0.706 3.625 1.00 81.31 105 PHE A CA 1
ATOM 854 C C . PHE A 1 105 ? -21.443 0.000 4.661 1.00 81.31 105 PHE A C 1
ATOM 856 O O . PHE A 1 105 ? -20.943 -0.738 5.513 1.00 81.31 105 PHE A O 1
ATOM 863 N N . ASN A 1 106 ? -22.753 0.198 4.551 1.00 77.81 106 ASN A N 1
ATOM 864 C CA . ASN A 1 106 ? -23.714 -0.549 5.344 1.00 77.81 106 ASN A CA 1
ATOM 865 C C . ASN A 1 106 ? -23.981 -1.892 4.672 1.00 77.81 106 ASN A C 1
ATOM 867 O O . ASN A 1 106 ? -24.296 -1.955 3.481 1.00 77.81 106 ASN A O 1
ATOM 871 N N . T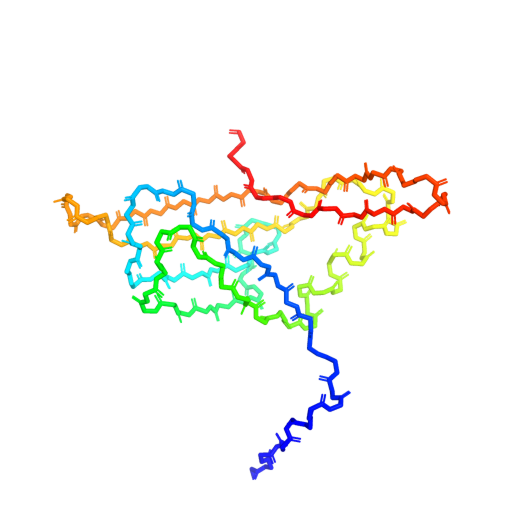HR A 1 107 ? -23.883 -2.965 5.445 1.00 74.25 107 THR A N 1
ATOM 872 C CA . THR A 1 107 ? -24.374 -4.280 5.029 1.00 74.25 107 THR A CA 1
ATOM 873 C C . THR A 1 107 ? -25.821 -4.472 5.476 1.00 74.25 107 THR A C 1
ATOM 875 O O . THR A 1 107 ? -26.308 -3.769 6.361 1.00 74.25 107 THR A O 1
ATOM 878 N N . TYR A 1 108 ? -26.515 -5.439 4.869 1.00 70.19 108 TYR A N 1
ATOM 879 C CA . TYR A 1 108 ? -27.898 -5.784 5.222 1.00 70.19 108 TYR A CA 1
ATOM 880 C C . TYR A 1 108 ? -28.073 -6.197 6.698 1.00 70.19 108 TYR A C 1
ATOM 882 O O . TYR A 1 108 ? -29.179 -6.097 7.216 1.00 70.19 108 TYR A O 1
ATOM 890 N N . ASP A 1 109 ? -26.986 -6.586 7.375 1.00 78.38 109 ASP A N 1
ATOM 891 C CA . ASP A 1 109 ? -26.968 -7.018 8.778 1.00 78.38 109 ASP A CA 1
ATOM 892 C C . ASP A 1 109 ? -26.551 -5.893 9.753 1.00 78.38 109 ASP A C 1
ATOM 894 O O . ASP A 1 109 ? -26.040 -6.178 10.835 1.00 78.38 109 ASP A O 1
ATOM 898 N N . GLU A 1 110 ? -26.671 -4.618 9.355 1.00 69.81 110 GLU A N 1
ATOM 899 C CA . GLU A 1 110 ? -26.257 -3.431 10.138 1.00 69.81 110 GLU A CA 1
ATOM 900 C C . GLU A 1 110 ? -24.765 -3.398 10.528 1.00 69.81 110 GLU A C 1
ATOM 902 O O . GLU A 1 110 ? -24.327 -2.554 11.311 1.00 69.81 110 GLU A O 1
ATOM 907 N N . LYS A 1 111 ? -23.936 -4.281 9.957 1.00 78.12 111 LYS A N 1
ATOM 908 C CA . LYS A 1 111 ? -22.482 -4.229 10.132 1.00 78.12 111 LYS A CA 1
ATOM 909 C C . LYS A 1 111 ? -21.891 -3.198 9.182 1.00 78.12 111 LYS A C 1
ATOM 911 O O . LYS A 1 111 ? -22.128 -3.260 7.971 1.00 78.12 111 LYS A O 1
ATOM 916 N N . VAL A 1 112 ? -21.091 -2.293 9.737 1.00 77.94 112 VAL A N 1
ATOM 917 C CA . VAL A 1 112 ? -20.299 -1.332 8.968 1.00 77.94 112 VAL A CA 1
ATOM 918 C C . VAL A 1 112 ? -19.058 -2.042 8.435 1.00 77.94 112 VAL A C 1
ATOM 920 O O . VAL A 1 112 ? -18.301 -2.642 9.198 1.00 77.94 112 VAL A O 1
ATOM 923 N N . VAL A 1 113 ? -18.862 -1.995 7.121 1.00 82.25 113 VAL A N 1
ATOM 924 C CA . VAL A 1 113 ? -17.648 -2.471 6.448 1.00 82.25 113 VAL A CA 1
ATOM 925 C C . VAL A 1 113 ? -16.843 -1.257 6.015 1.00 82.25 113 VAL A C 1
ATOM 927 O O . VAL A 1 113 ? -17.392 -0.347 5.399 1.00 82.25 113 VAL A O 1
ATOM 930 N N . TYR A 1 114 ? -15.549 -1.257 6.322 1.00 80.75 114 TYR A N 1
ATOM 931 C CA . TYR A 1 114 ? -14.624 -0.202 5.920 1.00 80.75 114 TYR A CA 1
ATOM 932 C C . TYR A 1 114 ? -13.777 -0.663 4.736 1.00 80.75 114 TYR A C 1
ATOM 934 O O . TYR A 1 114 ? -13.298 -1.798 4.711 1.00 80.75 114 TYR A O 1
ATOM 942 N N . GLU A 1 115 ? -13.568 0.224 3.769 1.00 83.62 115 GLU A N 1
ATOM 943 C CA . GLU A 1 115 ? -12.677 0.001 2.633 1.00 83.62 115 GLU A CA 1
ATOM 944 C C . GLU A 1 115 ? -11.613 1.092 2.587 1.00 83.62 115 GLU A C 1
ATOM 946 O O . GLU A 1 115 ? -11.930 2.281 2.580 1.00 83.62 115 GLU A O 1
ATOM 951 N N . LEU A 1 116 ? -10.347 0.679 2.518 1.00 83.38 116 LEU A N 1
ATOM 952 C CA . LEU A 1 116 ? -9.233 1.569 2.220 1.00 83.38 116 LEU A CA 1
ATOM 953 C C . LEU A 1 116 ? -8.902 1.493 0.731 1.00 83.38 116 LEU A C 1
ATOM 955 O O . LEU A 1 116 ? -8.446 0.457 0.241 1.00 83.38 116 LEU A O 1
ATOM 959 N N . GLN A 1 117 ? -9.065 2.609 0.032 1.00 83.56 117 GLN A N 1
ATOM 960 C CA . GLN A 1 117 ? -8.627 2.776 -1.349 1.00 83.56 117 GLN A CA 1
ATOM 961 C C . GLN A 1 117 ? -7.450 3.747 -1.426 1.00 83.56 117 GLN A C 1
ATOM 963 O O . GLN A 1 117 ? -7.341 4.664 -0.621 1.00 83.56 117 GLN A O 1
ATOM 968 N N . PHE A 1 118 ? -6.577 3.575 -2.416 1.00 85.81 118 PHE A N 1
ATOM 969 C CA . PHE A 1 118 ? -5.511 4.531 -2.710 1.00 85.81 118 PHE A CA 1
ATOM 970 C C . PHE A 1 118 ? -5.794 5.211 -4.047 1.00 85.81 118 PHE A C 1
ATOM 972 O O . PHE A 1 118 ? -5.868 4.533 -5.073 1.00 85.81 118 PHE A O 1
ATOM 979 N N . ILE A 1 119 ? -5.949 6.534 -4.035 1.00 84.69 119 ILE A N 1
ATOM 980 C CA . ILE A 1 119 ? -6.379 7.324 -5.197 1.00 84.69 119 ILE A CA 1
ATOM 981 C C . ILE A 1 119 ? -5.429 8.492 -5.493 1.00 84.69 119 ILE A C 1
ATOM 983 O O . ILE A 1 119 ? -4.712 8.973 -4.612 1.0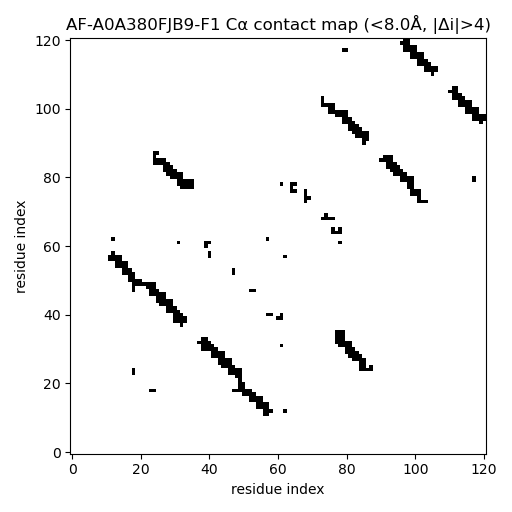0 84.69 119 ILE A O 1
ATOM 987 N N . GLU A 1 120 ? -5.419 8.941 -6.750 1.00 83.75 120 GLU A N 1
ATOM 988 C CA . GLU A 1 120 ? -4.784 10.206 -7.144 1.00 83.75 120 GLU A CA 1
ATOM 989 C C . GLU A 1 120 ? -5.633 11.381 -6.629 1.00 83.75 120 GLU A C 1
ATOM 991 O O . GLU A 1 120 ? -6.859 11.270 -6.562 1.00 83.75 120 GLU A O 1
ATOM 996 N N . LYS A 1 121 ? -4.982 12.476 -6.216 1.00 67.44 121 LYS A N 1
ATOM 997 C CA . LYS A 1 121 ? -5.658 13.677 -5.701 1.00 67.44 121 LYS A CA 1
ATOM 998 C C . LYS A 1 121 ? -5.996 14.659 -6.815 1.00 67.44 121 LYS A C 1
ATOM 1000 O O . LYS A 1 121 ? -5.166 14.786 -7.742 1.00 67.44 121 LYS A O 1
#

Mean predicted aligned error: 7.85 Å